Protein AF-E3MZI6-F1 (afdb_monomer)

pLDDT: mean 81.46, std 16.31, range [32.62, 97.31]

Foldseek 3Di:
DDDDDDDDDDDDCQPPPCPVVVVLQVCLVVVDDALDKDKDWHLDPDWPVSSDVVNPDWAWDDDDRFKTWTDGNDQQKIKIKGWDDADPPHSTIMIMIGIHTNPDDPVCVCVSVVD

Mean predicted aligned error: 7.66 Å

Secondary structure (DSSP, 8-state):
-------------TT-TTHHHHHHHHHHHTTPPTT-EEEEEESS---HHHHHHHH-S--EEEEETTEEEEE-SSTTEEEEEEEEPPPTT-SSEEEEEEEEETT--GGGTHHHH--

Organism: Caenorhabditis remanei (NCBI:txid31234)

Structure (mmCIF, N/CA/C/O ba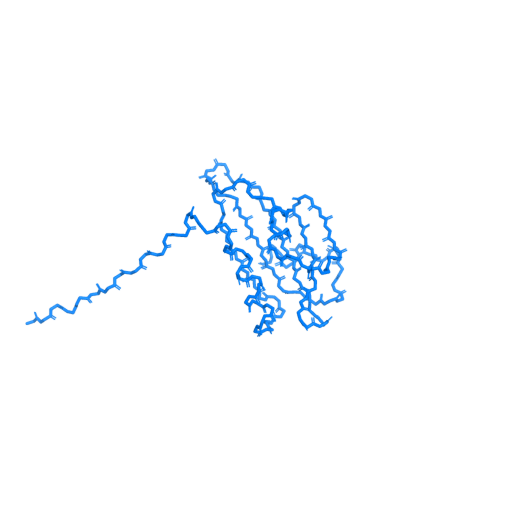ckbone):
data_AF-E3MZI6-F1
#
_entry.id   AF-E3MZI6-F1
#
loop_
_atom_site.group_PDB
_atom_site.id
_atom_site.type_symbol
_atom_site.label_atom_id
_atom_site.label_alt_id
_atom_site.label_comp_id
_atom_site.label_asym_id
_atom_site.label_entity_id
_atom_site.label_seq_id
_atom_site.pdbx_PDB_ins_code
_atom_site.Cartn_x
_atom_site.Cartn_y
_atom_site.Cartn_z
_atom_site.occupancy
_atom_site.B_iso_or_equiv
_atom_site.auth_seq_id
_atom_site.auth_comp_id
_atom_site.auth_asym_id
_atom_site.auth_atom_id
_atom_site.pdbx_PDB_model_num
ATOM 1 N N . MET A 1 1 ? 30.873 -41.913 10.198 1.00 44.50 1 MET A N 1
ATOM 2 C CA . MET A 1 1 ? 30.571 -40.475 10.328 1.00 44.50 1 MET A CA 1
ATOM 3 C C . MET A 1 1 ? 29.690 -40.103 9.146 1.00 44.50 1 MET A C 1
ATOM 5 O O . MET A 1 1 ? 30.196 -40.002 8.038 1.00 44.50 1 MET A O 1
ATOM 9 N N . GLN A 1 2 ? 28.371 -40.094 9.347 1.00 48.38 2 GLN A N 1
ATOM 10 C CA . GLN A 1 2 ? 27.401 -39.730 8.311 1.00 48.38 2 GLN A CA 1
ATOM 11 C C . GLN A 1 2 ? 27.362 -38.203 8.239 1.00 48.38 2 GLN A C 1
ATOM 13 O O . GLN A 1 2 ? 27.043 -37.558 9.231 1.00 48.38 2 GLN A O 1
ATOM 18 N N . LEU A 1 3 ? 27.753 -37.637 7.097 1.00 52.41 3 LEU A N 1
ATOM 19 C CA . LEU A 1 3 ? 27.486 -36.236 6.792 1.00 52.41 3 LEU A CA 1
ATOM 20 C C . LEU A 1 3 ? 25.978 -36.109 6.573 1.00 52.41 3 LEU A C 1
ATOM 22 O O . LEU A 1 3 ? 25.457 -36.617 5.579 1.00 52.41 3 LEU A O 1
ATOM 26 N N . GLU A 1 4 ? 25.276 -35.486 7.516 1.00 58.88 4 GLU A N 1
ATOM 27 C CA . GLU A 1 4 ? 23.916 -35.025 7.260 1.00 58.88 4 GLU A CA 1
ATOM 28 C C . GLU A 1 4 ? 23.975 -33.984 6.138 1.00 58.88 4 GLU A C 1
ATOM 30 O O . GLU A 1 4 ? 24.747 -33.026 6.201 1.00 58.88 4 GLU A O 1
ATOM 35 N N . SER A 1 5 ? 23.215 -34.207 5.064 1.00 59.50 5 SER A N 1
ATOM 36 C CA . SER A 1 5 ? 23.156 -33.254 3.962 1.00 59.50 5 SER A CA 1
ATOM 37 C C . SER A 1 5 ? 22.312 -32.058 4.388 1.00 59.50 5 SER A C 1
ATOM 39 O O . SER A 1 5 ? 21.092 -32.184 4.536 1.00 59.50 5 SER A O 1
ATOM 41 N N . THR A 1 6 ? 22.930 -30.894 4.535 1.00 54.72 6 THR A N 1
ATOM 42 C CA . THR A 1 6 ? 22.192 -29.632 4.583 1.00 54.72 6 THR A CA 1
ATOM 43 C C . THR A 1 6 ? 21.538 -29.412 3.221 1.00 54.72 6 THR A C 1
ATOM 45 O O . THR A 1 6 ? 22.198 -29.502 2.186 1.00 54.72 6 THR A O 1
ATOM 48 N N . LYS A 1 7 ? 20.222 -29.188 3.210 1.00 41.53 7 LYS A N 1
ATOM 49 C CA . LYS A 1 7 ? 19.489 -28.778 2.010 1.00 41.53 7 LYS A CA 1
ATOM 50 C C . LYS A 1 7 ? 19.339 -27.266 2.055 1.00 41.53 7 LYS A C 1
ATOM 52 O O . LYS A 1 7 ? 18.523 -26.774 2.831 1.00 41.53 7 LYS A O 1
ATOM 57 N N . ASP A 1 8 ? 20.113 -26.572 1.234 1.00 32.62 8 ASP A N 1
ATOM 58 C CA . ASP A 1 8 ? 19.931 -25.144 0.998 1.00 32.62 8 ASP A CA 1
ATOM 59 C C . ASP A 1 8 ? 18.864 -24.924 -0.075 1.00 32.62 8 ASP A C 1
ATOM 61 O O . ASP A 1 8 ? 18.826 -25.616 -1.096 1.00 32.62 8 ASP A O 1
ATOM 65 N N . TRP A 1 9 ? 17.971 -23.975 0.194 1.00 33.88 9 TRP A N 1
ATOM 66 C CA . TRP A 1 9 ? 16.903 -23.564 -0.708 1.00 33.88 9 TRP A CA 1
ATOM 67 C C . TRP A 1 9 ? 17.037 -22.068 -0.962 1.00 33.88 9 TRP A C 1
ATOM 69 O O . TRP A 1 9 ? 16.706 -21.259 -0.097 1.00 33.88 9 TRP A O 1
ATOM 79 N N . ASP A 1 10 ? 17.485 -21.713 -2.161 1.00 41.62 10 ASP A N 1
ATOM 80 C CA . ASP A 1 10 ? 17.559 -20.326 -2.605 1.00 41.62 10 ASP A CA 1
ATOM 81 C C . ASP A 1 10 ? 16.303 -19.967 -3.403 1.00 41.62 10 ASP A C 1
ATOM 83 O O . ASP A 1 10 ? 16.033 -20.519 -4.475 1.00 41.62 10 ASP A O 1
ATOM 87 N N . LEU A 1 11 ? 15.509 -19.037 -2.874 1.00 43.66 11 LEU A N 1
ATOM 88 C CA . LEU A 1 11 ? 14.309 -18.538 -3.537 1.00 43.66 11 LEU A CA 1
ATOM 89 C C . LEU A 1 11 ? 14.658 -17.308 -4.385 1.00 43.66 11 LEU A C 1
ATOM 91 O O . LEU A 1 11 ? 14.763 -16.193 -3.879 1.00 43.66 11 LEU A O 1
ATOM 95 N N . TYR A 1 12 ? 14.806 -17.512 -5.693 1.00 48.34 12 TYR A N 1
ATOM 96 C CA . TYR A 1 12 ? 15.013 -16.438 -6.665 1.00 48.34 12 TYR A CA 1
ATOM 97 C C . TYR A 1 12 ? 13.666 -15.906 -7.175 1.00 48.34 12 TYR A C 1
ATOM 99 O O . TYR A 1 12 ? 13.057 -16.480 -8.075 1.00 48.34 12 TYR A O 1
ATOM 107 N N . LEU A 1 13 ? 13.201 -14.791 -6.605 1.00 56.06 13 LEU A N 1
ATOM 108 C CA . LEU A 1 13 ? 11.907 -14.154 -6.916 1.00 56.06 13 LEU A CA 1
ATOM 109 C C . LEU A 1 13 ? 11.959 -13.155 -8.085 1.00 56.06 13 LEU A C 1
ATOM 111 O O . LEU A 1 13 ? 11.041 -12.358 -8.259 1.00 56.06 13 LEU A O 1
ATOM 115 N N . ASP A 1 14 ? 13.002 -13.215 -8.916 1.00 52.44 14 ASP A N 1
ATOM 116 C CA . ASP A 1 14 ? 13.325 -12.228 -9.963 1.00 52.44 14 ASP A CA 1
ATOM 117 C C . ASP A 1 14 ? 12.245 -12.078 -11.066 1.00 52.44 14 ASP A C 1
ATOM 119 O O . ASP A 1 14 ? 12.385 -11.277 -11.990 1.00 52.44 14 ASP A O 1
ATOM 123 N N . ARG A 1 15 ? 11.158 -12.865 -11.003 1.00 56.34 15 ARG A N 1
ATOM 124 C CA . ARG A 1 15 ? 10.024 -12.850 -11.943 1.00 56.34 15 ARG A CA 1
ATOM 125 C C . ARG A 1 15 ? 8.666 -13.093 -11.274 1.00 56.34 15 ARG A C 1
ATOM 127 O O . ARG A 1 15 ? 7.807 -13.740 -11.867 1.00 56.34 15 ARG A O 1
ATOM 134 N N . CYS A 1 16 ? 8.464 -12.592 -10.060 1.00 66.44 16 CYS A N 1
ATOM 135 C CA . CYS A 1 16 ? 7.147 -12.584 -9.417 1.00 66.44 16 CYS A CA 1
ATOM 136 C C . CYS A 1 16 ? 6.548 -11.169 -9.471 1.00 66.44 16 CYS A C 1
ATOM 138 O O . CYS A 1 16 ? 6.644 -10.437 -8.484 1.00 66.44 16 CYS A O 1
ATOM 140 N N . PRO A 1 17 ? 5.941 -10.750 -10.603 1.00 63.84 17 PRO A N 1
ATOM 141 C CA . PRO A 1 17 ? 5.298 -9.432 -10.712 1.00 63.84 17 PRO A CA 1
ATOM 142 C C . PRO A 1 17 ? 4.129 -9.270 -9.724 1.00 63.84 17 PRO A C 1
ATOM 144 O O . PRO A 1 17 ? 3.658 -8.173 -9.437 1.00 63.84 17 PRO A O 1
ATOM 147 N N . ASP A 1 18 ? 3.635 -10.377 -9.177 1.00 74.44 18 ASP A N 1
ATOM 148 C CA . ASP A 1 18 ? 2.573 -10.431 -8.187 1.00 74.44 18 ASP A CA 1
ATOM 149 C C . ASP A 1 18 ? 3.082 -10.471 -6.740 1.00 74.44 18 ASP A C 1
ATOM 151 O O . ASP A 1 18 ? 2.257 -10.505 -5.832 1.00 74.44 18 ASP A O 1
ATOM 155 N N . LEU A 1 19 ? 4.397 -10.434 -6.483 1.00 78.44 19 LEU A N 1
ATOM 156 C CA . LEU A 1 19 ? 4.938 -10.616 -5.132 1.00 78.44 19 LEU A CA 1
ATOM 157 C C . LEU A 1 19 ? 4.355 -9.601 -4.139 1.00 78.44 19 LEU A C 1
ATOM 159 O O . LEU A 1 19 ? 3.834 -9.980 -3.089 1.00 78.44 19 LEU A O 1
ATOM 163 N N . GLY A 1 20 ? 4.382 -8.313 -4.497 1.00 83.31 20 GLY A N 1
ATOM 164 C CA . GLY A 1 20 ? 3.796 -7.252 -3.677 1.00 83.31 20 GLY A CA 1
ATOM 165 C C . GLY A 1 20 ? 2.294 -7.449 -3.452 1.00 83.31 20 GLY A C 1
ATOM 166 O O . GLY A 1 20 ? 1.816 -7.320 -2.329 1.00 83.31 20 GLY A O 1
ATOM 167 N N . VAL A 1 21 ? 1.560 -7.828 -4.502 1.00 89.12 21 VAL A N 1
ATOM 168 C CA . VAL A 1 21 ? 0.103 -8.064 -4.473 1.00 89.12 21 VAL A CA 1
ATOM 169 C C . VAL A 1 21 ? -0.243 -9.249 -3.570 1.00 89.12 21 VAL A C 1
ATOM 171 O O . VAL A 1 21 ? -1.137 -9.157 -2.729 1.00 89.12 21 VAL A O 1
ATOM 174 N N . GLY A 1 22 ? 0.481 -10.360 -3.706 1.00 89.56 22 GLY A N 1
ATOM 175 C CA . GLY A 1 22 ? 0.291 -11.566 -2.907 1.00 89.56 22 GLY A CA 1
ATOM 176 C C . GLY A 1 22 ? 0.528 -11.304 -1.424 1.00 89.56 22 GLY A C 1
ATOM 177 O O . GLY A 1 22 ? -0.279 -11.711 -0.587 1.00 89.56 22 GLY A O 1
ATOM 178 N N . PHE A 1 23 ? 1.580 -10.554 -1.089 1.00 88.12 23 PHE A N 1
ATOM 179 C CA . PHE A 1 23 ? 1.818 -10.152 0.292 1.00 88.12 23 PHE A CA 1
ATOM 180 C C . PHE A 1 23 ? 0.783 -9.161 0.819 1.00 88.12 23 PHE A C 1
ATOM 182 O O . PHE A 1 23 ? 0.349 -9.324 1.956 1.00 88.12 23 PHE A O 1
ATOM 189 N N . ALA A 1 24 ? 0.364 -8.175 0.023 1.00 90.94 24 ALA A N 1
ATOM 190 C CA . ALA A 1 24 ? -0.673 -7.228 0.425 1.00 90.94 24 ALA A CA 1
ATOM 191 C C . ALA A 1 24 ? -1.969 -7.968 0.775 1.00 90.94 24 ALA A C 1
ATOM 193 O O . ALA A 1 24 ? -2.504 -7.790 1.869 1.00 90.94 24 ALA A O 1
ATOM 194 N N . ARG A 1 25 ? -2.414 -8.882 -0.099 1.00 93.31 25 ARG A N 1
ATOM 195 C CA . ARG A 1 25 ? -3.557 -9.771 0.162 1.00 93.31 25 ARG A CA 1
ATOM 196 C C . ARG A 1 25 ? -3.355 -10.569 1.439 1.00 93.31 25 ARG A C 1
ATOM 198 O O . ARG A 1 25 ? -4.198 -10.522 2.325 1.00 93.31 25 ARG A O 1
ATOM 205 N N . LYS A 1 26 ? -2.195 -11.209 1.596 1.00 91.88 26 LYS A N 1
ATOM 206 C CA . LYS A 1 26 ? -1.918 -12.014 2.786 1.00 91.88 26 LYS A CA 1
ATOM 207 C C . LYS A 1 26 ? -1.942 -11.195 4.077 1.00 91.88 26 LYS A C 1
ATOM 209 O O . LYS A 1 26 ? -2.447 -11.687 5.079 1.00 91.88 26 LYS A O 1
ATOM 214 N N . PHE A 1 27 ? -1.409 -9.974 4.062 1.00 91.81 27 PHE A N 1
ATOM 215 C CA . PHE A 1 27 ? -1.427 -9.055 5.203 1.00 91.81 27 PHE A CA 1
ATOM 216 C C . PHE A 1 27 ? -2.857 -8.665 5.587 1.00 91.81 27 PHE A C 1
ATOM 218 O O . PHE A 1 27 ? -3.170 -8.625 6.776 1.00 91.81 27 PHE A O 1
ATOM 225 N N . MET A 1 28 ? -3.717 -8.420 4.594 1.00 91.88 28 MET A N 1
ATOM 226 C CA . MET A 1 28 ? -5.140 -8.141 4.808 1.00 91.88 28 MET A CA 1
ATOM 227 C C . MET A 1 28 ? -5.910 -9.373 5.301 1.00 91.88 28 MET A C 1
ATOM 229 O O . MET A 1 28 ? -6.789 -9.236 6.147 1.00 91.88 28 MET A O 1
ATOM 233 N N . ASP A 1 29 ? -5.572 -10.570 4.818 1.00 94.31 29 ASP A N 1
ATOM 234 C CA . ASP A 1 29 ? -6.235 -11.822 5.205 1.00 94.31 29 ASP A CA 1
ATOM 235 C C . ASP A 1 29 ? -5.957 -12.216 6.659 1.00 94.31 29 ASP A C 1
ATOM 237 O O . ASP A 1 29 ? -6.828 -12.768 7.328 1.00 94.31 29 ASP A O 1
ATOM 241 N N . ILE A 1 30 ? -4.736 -11.976 7.148 1.00 92.62 30 ILE A N 1
ATOM 242 C CA . ILE A 1 30 ? -4.328 -12.357 8.512 1.00 92.62 30 ILE A CA 1
ATOM 243 C C . ILE A 1 30 ? -4.428 -11.206 9.520 1.00 92.62 30 ILE A C 1
ATOM 245 O O . ILE A 1 30 ? -3.996 -11.375 10.657 1.00 92.62 30 ILE A O 1
ATOM 249 N N . ASP A 1 31 ? -4.961 -10.055 9.101 1.00 92.88 31 ASP A N 1
ATOM 250 C CA . ASP A 1 31 ? -5.149 -8.856 9.924 1.00 92.88 31 ASP A CA 1
ATOM 251 C C . ASP A 1 31 ? -3.896 -8.467 10.738 1.00 92.88 31 ASP A C 1
ATOM 253 O O . ASP A 1 31 ? -3.928 -8.337 11.965 1.00 92.88 31 ASP A O 1
ATOM 257 N N . VAL A 1 32 ? -2.754 -8.299 10.059 1.00 89.38 32 VAL A N 1
ATOM 258 C CA . VAL A 1 32 ? -1.476 -8.011 10.738 1.00 89.38 32 VAL A CA 1
ATOM 259 C C . VAL A 1 32 ? -1.534 -6.744 11.606 1.00 89.38 32 VAL A C 1
ATOM 261 O O . VAL A 1 32 ? -2.377 -5.857 11.440 1.00 89.38 32 VAL A O 1
ATOM 264 N N . ASN A 1 33 ? -0.612 -6.649 12.563 1.00 93.56 33 ASN A N 1
ATOM 265 C CA . ASN A 1 33 ? -0.561 -5.532 13.499 1.00 93.56 33 ASN A CA 1
ATOM 266 C C . ASN A 1 33 ? -0.159 -4.217 12.814 1.00 93.56 33 ASN A C 1
ATOM 268 O O . ASN A 1 33 ? 0.596 -4.190 11.842 1.00 93.56 33 ASN A O 1
ATOM 272 N N . ILE A 1 34 ? -0.611 -3.098 13.382 1.00 90.81 34 ILE A N 1
ATOM 273 C CA . ILE A 1 34 ? -0.116 -1.769 13.009 1.00 90.81 34 ILE A CA 1
ATOM 274 C C . ILE A 1 34 ? 1.409 -1.734 13.211 1.00 90.81 34 ILE A C 1
ATOM 276 O O . ILE A 1 34 ? 1.925 -2.294 14.179 1.00 90.81 34 ILE A O 1
ATOM 280 N N . ARG A 1 35 ? 2.122 -1.071 12.293 1.00 87.81 35 ARG A N 1
ATOM 281 C CA . ARG A 1 35 ? 3.590 -1.060 12.122 1.00 87.81 35 ARG A CA 1
ATOM 282 C C . ARG A 1 35 ? 4.206 -2.335 11.548 1.00 87.81 35 ARG A C 1
ATOM 284 O O . ARG A 1 35 ? 5.410 -2.335 11.302 1.00 87.81 35 ARG A O 1
ATOM 291 N N . SER A 1 36 ? 3.439 -3.391 11.271 1.00 87.12 36 SER A N 1
ATOM 292 C CA . SER A 1 36 ? 3.952 -4.485 10.443 1.00 87.12 36 SER A CA 1
ATOM 293 C C . SER A 1 36 ? 4.292 -3.951 9.054 1.00 87.12 36 SER A C 1
ATOM 295 O O . SER A 1 36 ? 3.467 -3.290 8.418 1.00 87.12 36 SER A O 1
ATOM 297 N N . SER A 1 37 ? 5.511 -4.226 8.596 1.00 88.94 37 SER A N 1
ATOM 298 C CA . SER A 1 37 ? 6.013 -3.753 7.313 1.00 88.94 37 SER A CA 1
ATOM 299 C C . SER A 1 37 ? 6.585 -4.888 6.475 1.00 88.94 37 SER A C 1
ATOM 301 O O . SER A 1 37 ? 7.057 -5.904 6.987 1.00 88.94 37 SER A O 1
ATOM 303 N N . LEU A 1 38 ? 6.529 -4.702 5.162 1.00 85.62 38 LEU A N 1
ATOM 304 C CA . LEU A 1 38 ? 7.202 -5.537 4.187 1.00 85.62 38 LEU A CA 1
ATOM 305 C C . LEU A 1 38 ? 8.051 -4.655 3.288 1.00 85.62 38 LEU A C 1
ATOM 307 O O . LEU A 1 38 ? 7.594 -3.631 2.786 1.00 85.62 38 LEU A O 1
ATOM 311 N N . ASN A 1 39 ? 9.273 -5.100 3.043 1.00 85.19 39 ASN A N 1
ATOM 312 C CA . ASN A 1 39 ? 10.179 -4.488 2.095 1.00 85.19 39 ASN A CA 1
ATOM 313 C C . ASN A 1 39 ? 10.503 -5.500 0.999 1.00 85.19 39 ASN A C 1
ATOM 315 O O . ASN A 1 39 ? 10.963 -6.598 1.310 1.00 85.19 39 ASN A O 1
ATOM 319 N N . PHE A 1 40 ? 10.280 -5.134 -0.257 1.00 78.88 40 PHE A N 1
ATOM 320 C CA . PHE A 1 40 ? 10.574 -6.002 -1.391 1.00 78.88 40 PHE A CA 1
ATOM 321 C C . PHE A 1 40 ? 11.153 -5.211 -2.564 1.00 78.88 40 PHE A C 1
ATOM 323 O O . PHE A 1 40 ? 10.872 -4.023 -2.745 1.00 78.88 40 PHE A O 1
ATOM 330 N N . GLY A 1 41 ? 12.009 -5.877 -3.333 1.00 77.56 41 GLY A N 1
ATOM 331 C CA . GLY A 1 41 ? 12.562 -5.364 -4.578 1.00 77.56 41 GLY A CA 1
ATOM 332 C C . GLY A 1 41 ? 11.760 -5.864 -5.777 1.00 77.56 41 GLY A C 1
ATOM 333 O O . GLY A 1 41 ? 11.238 -6.977 -5.755 1.00 77.56 41 GLY A O 1
ATOM 334 N N . SER A 1 42 ? 11.674 -5.051 -6.826 1.00 74.12 42 SER A N 1
ATOM 335 C CA . SER A 1 42 ? 11.243 -5.479 -8.159 1.00 74.12 42 SER A CA 1
ATOM 336 C C . SER A 1 42 ? 12.269 -4.994 -9.179 1.00 74.12 42 SER A C 1
ATOM 338 O O . SER A 1 42 ? 12.601 -3.807 -9.226 1.00 74.12 42 SER A O 1
ATOM 340 N N . VAL A 1 43 ? 12.793 -5.911 -9.994 1.00 70.81 43 VAL A N 1
ATOM 341 C CA . VAL A 1 43 ? 13.674 -5.596 -11.138 1.00 70.81 43 VAL A CA 1
ATOM 342 C C . VAL A 1 43 ? 12.901 -5.054 -12.343 1.00 70.81 43 VAL A C 1
ATOM 344 O O . VAL A 1 43 ? 13.499 -4.618 -13.326 1.00 70.81 43 VAL A O 1
ATOM 347 N N . SER A 1 44 ? 11.570 -5.097 -12.289 1.00 70.19 44 SER A N 1
ATOM 348 C CA . SER A 1 44 ? 10.700 -4.591 -13.342 1.00 70.19 44 SER A CA 1
ATOM 349 C C . SER A 1 44 ? 10.424 -3.093 -13.164 1.00 70.19 44 SER A C 1
ATOM 351 O O . SER A 1 44 ? 10.532 -2.551 -12.065 1.00 70.19 44 SER A O 1
ATOM 353 N N . ASN A 1 45 ? 10.020 -2.414 -14.241 1.00 74.94 45 ASN A N 1
ATOM 354 C CA . ASN A 1 45 ? 9.631 -0.997 -14.207 1.00 74.94 45 ASN A CA 1
ATOM 355 C C . ASN A 1 45 ? 8.244 -0.762 -13.569 1.00 74.94 45 ASN A C 1
ATOM 357 O O . ASN A 1 45 ? 7.608 0.250 -13.855 1.00 74.94 45 ASN A O 1
ATOM 361 N N . GLU A 1 46 ? 7.779 -1.677 -12.716 1.00 79.62 46 GLU A N 1
ATOM 362 C CA . GLU A 1 46 ? 6.468 -1.623 -12.075 1.00 79.62 46 GLU A CA 1
ATOM 363 C C . GLU A 1 46 ? 6.219 -0.303 -11.357 1.00 79.62 46 GLU A C 1
ATOM 365 O O . GLU A 1 46 ? 7.069 0.252 -10.649 1.00 79.62 46 GLU A O 1
ATOM 370 N N . THR A 1 47 ? 5.020 0.208 -11.555 1.00 86.06 47 THR A N 1
ATOM 371 C CA . THR A 1 47 ? 4.494 1.428 -10.964 1.00 86.06 47 THR A CA 1
ATOM 372 C C . THR A 1 47 ? 3.521 1.096 -9.835 1.00 86.06 47 THR A C 1
ATOM 374 O O . THR A 1 47 ? 3.116 -0.050 -9.639 1.00 86.06 47 THR A O 1
ATOM 377 N N . ILE A 1 48 ? 3.144 2.118 -9.068 1.00 89.62 48 ILE A N 1
ATOM 378 C CA . ILE A 1 48 ? 2.034 2.010 -8.115 1.00 89.62 48 ILE A CA 1
ATOM 379 C C . ILE A 1 48 ? 0.735 1.610 -8.841 1.00 89.62 48 ILE A C 1
ATOM 381 O O . ILE A 1 48 ? -0.071 0.860 -8.296 1.00 89.62 48 ILE A O 1
ATOM 385 N N . ASP A 1 49 ? 0.562 2.059 -10.083 1.00 90.19 49 ASP A N 1
ATOM 386 C CA . ASP A 1 49 ? -0.636 1.814 -10.884 1.00 90.19 49 ASP A CA 1
ATOM 387 C C . ASP A 1 49 ? -0.748 0.351 -11.310 1.00 90.19 49 ASP A C 1
ATOM 389 O O . ASP A 1 49 ? -1.814 -0.241 -11.154 1.00 90.19 49 ASP A O 1
ATOM 393 N N . ASP A 1 50 ? 0.365 -0.258 -11.731 1.00 88.88 50 ASP A N 1
ATOM 394 C CA . ASP A 1 50 ? 0.423 -1.690 -12.057 1.00 88.88 50 ASP A CA 1
ATOM 395 C C . ASP A 1 50 ? 0.026 -2.554 -10.850 1.00 88.88 50 ASP A C 1
ATOM 397 O O . ASP A 1 50 ? -0.647 -3.579 -10.980 1.00 88.88 50 ASP A O 1
ATOM 401 N N . PHE A 1 51 ? 0.438 -2.140 -9.648 1.00 89.44 51 PHE A N 1
ATOM 402 C CA . PHE A 1 51 ? 0.045 -2.810 -8.414 1.00 89.44 51 PHE A CA 1
ATOM 403 C C . PHE A 1 51 ? -1.457 -2.666 -8.149 1.00 89.44 51 PHE A C 1
ATOM 405 O O . PHE A 1 51 ? -2.115 -3.664 -7.857 1.00 89.44 51 PHE A O 1
ATOM 412 N N . ILE A 1 52 ? -2.003 -1.450 -8.262 1.00 91.19 52 ILE A N 1
ATOM 413 C CA . ILE A 1 52 ? -3.432 -1.182 -8.043 1.00 91.19 52 ILE A CA 1
ATOM 414 C C . ILE A 1 52 ? -4.285 -2.003 -9.015 1.00 91.19 52 ILE A C 1
ATOM 416 O O . ILE A 1 52 ? -5.232 -2.660 -8.587 1.00 91.19 52 ILE A O 1
ATOM 420 N N . GLU A 1 53 ? -3.926 -2.017 -10.300 1.00 92.31 53 GLU A N 1
ATOM 421 C CA . GLU A 1 53 ? -4.644 -2.771 -11.331 1.00 92.31 53 GLU A CA 1
ATOM 422 C C . GLU A 1 53 ? -4.720 -4.265 -10.986 1.00 92.31 53 GLU A C 1
ATOM 424 O O . GLU A 1 53 ? -5.781 -4.881 -11.075 1.00 92.31 53 GLU A O 1
ATOM 429 N N . ARG A 1 54 ? -3.614 -4.853 -10.517 1.00 91.25 54 ARG A N 1
ATOM 430 C CA . ARG A 1 54 ? -3.560 -6.276 -10.138 1.00 91.25 54 ARG A CA 1
ATOM 431 C C . ARG A 1 54 ? -4.255 -6.588 -8.821 1.00 91.25 54 ARG A C 1
ATOM 433 O O . ARG A 1 54 ? -4.705 -7.722 -8.622 1.00 91.25 54 ARG A O 1
ATOM 440 N N . MET A 1 55 ? -4.301 -5.625 -7.906 1.00 91.12 55 MET A N 1
ATOM 441 C CA . MET A 1 55 ? -5.053 -5.761 -6.665 1.00 91.12 55 MET A CA 1
ATOM 442 C C . MET A 1 55 ? -6.553 -5.882 -6.946 1.00 91.12 55 MET A C 1
ATOM 444 O O . MET A 1 55 ? -7.196 -6.731 -6.323 1.00 91.12 55 MET A O 1
ATOM 448 N N . GLY A 1 56 ? -7.062 -5.132 -7.928 1.00 89.44 56 GLY A N 1
ATOM 449 C CA . GLY A 1 56 ? -8.469 -5.119 -8.323 1.00 89.44 56 GLY A CA 1
ATOM 450 C C . GLY A 1 56 ? -9.265 -4.076 -7.541 1.00 89.44 56 GLY A C 1
ATOM 451 O O . GLY A 1 56 ? -8.813 -2.943 -7.384 1.00 89.44 56 GLY A O 1
ATOM 452 N N . ASP A 1 57 ? -10.445 -4.457 -7.048 1.00 87.19 57 ASP A N 1
ATOM 453 C CA . ASP A 1 57 ? -11.350 -3.573 -6.303 1.00 87.19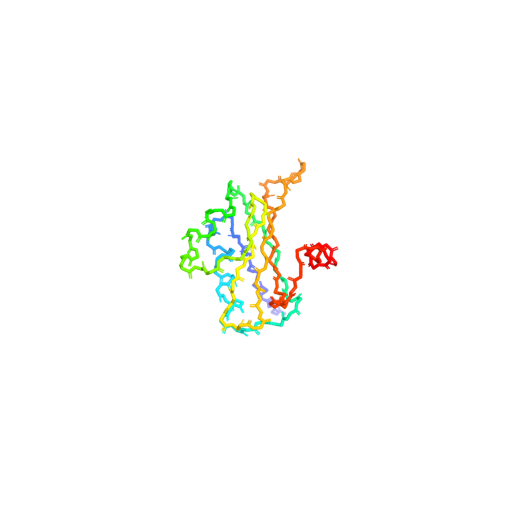 57 ASP A CA 1
ATOM 454 C C . ASP A 1 57 ? -10.782 -3.212 -4.918 1.00 87.19 57 ASP A C 1
ATOM 456 O O . ASP A 1 57 ? -11.124 -3.806 -3.898 1.00 87.19 57 ASP A O 1
ATOM 460 N N . LEU A 1 58 ? -9.889 -2.223 -4.889 1.00 90.62 58 LEU A N 1
ATOM 461 C CA . LEU A 1 58 ? -9.395 -1.575 -3.678 1.00 90.62 58 LEU A CA 1
ATOM 462 C C . LEU A 1 58 ? -10.032 -0.202 -3.511 1.00 90.62 58 LEU A C 1
ATOM 464 O O . LEU A 1 58 ? -9.976 0.641 -4.410 1.00 90.62 58 LEU A O 1
ATOM 468 N N . LYS A 1 59 ? -10.515 0.093 -2.305 1.00 94.81 59 LYS A N 1
ATOM 469 C CA . LYS A 1 59 ? -10.802 1.473 -1.929 1.00 94.81 59 LYS A CA 1
ATOM 470 C C . LYS A 1 59 ? -9.506 2.205 -1.604 1.00 94.81 59 LYS A C 1
ATOM 472 O O . LYS A 1 59 ? -8.828 1.917 -0.615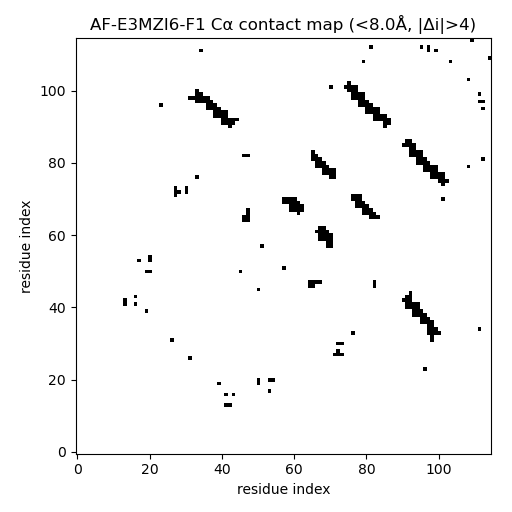 1.00 94.81 59 LYS A O 1
ATOM 477 N N . ILE A 1 60 ? -9.181 3.177 -2.445 1.00 96.00 60 ILE A N 1
ATOM 478 C CA . ILE A 1 60 ? -8.000 4.028 -2.312 1.00 96.00 60 ILE A CA 1
ATOM 479 C C . ILE A 1 60 ? -8.391 5.322 -1.598 1.00 96.00 60 ILE A C 1
ATOM 481 O O . ILE A 1 60 ? -9.380 5.957 -1.960 1.00 96.00 60 ILE A O 1
ATOM 485 N N . PHE A 1 61 ? -7.597 5.717 -0.603 1.00 93.75 61 PHE A N 1
ATOM 486 C CA . PHE A 1 61 ? -7.767 6.975 0.130 1.00 93.75 61 PHE A CA 1
ATOM 487 C C . PHE A 1 61 ? -6.796 8.051 -0.343 1.00 93.75 61 PHE A C 1
ATOM 489 O O . PHE A 1 61 ? -7.210 9.185 -0.540 1.00 93.75 61 PHE A O 1
ATOM 496 N N . ASP A 1 62 ? -5.536 7.677 -0.579 1.00 92.88 62 ASP A N 1
ATOM 497 C CA . ASP A 1 62 ? -4.510 8.581 -1.098 1.00 92.88 62 ASP A CA 1
ATOM 498 C C . ASP A 1 62 ? -3.719 7.902 -2.205 1.00 92.88 62 ASP A C 1
ATOM 500 O O . ASP A 1 62 ? -3.412 6.709 -2.125 1.00 92.88 62 ASP A O 1
ATOM 504 N N . ARG A 1 63 ? -3.343 8.674 -3.225 1.00 93.75 63 ARG A N 1
ATOM 505 C CA . ARG A 1 63 ? -2.507 8.198 -4.326 1.00 93.75 63 ARG A CA 1
ATOM 506 C C . ARG A 1 63 ? -1.641 9.317 -4.883 1.00 93.75 63 ARG A C 1
ATOM 508 O O . ARG A 1 63 ? -2.115 10.419 -5.137 1.00 93.75 63 ARG A O 1
ATOM 515 N N . THR A 1 64 ? -0.381 8.986 -5.114 1.00 91.75 64 THR A N 1
ATOM 516 C CA . THR A 1 64 ? 0.601 9.744 -5.887 1.00 91.75 64 THR A CA 1
ATOM 517 C C . THR A 1 64 ? 1.400 8.764 -6.747 1.00 91.75 64 THR A C 1
ATOM 519 O O . THR A 1 64 ? 1.277 7.548 -6.587 1.00 91.75 64 THR A O 1
ATOM 522 N N . ASP A 1 65 ? 2.280 9.272 -7.606 1.00 87.94 65 ASP A N 1
ATOM 523 C CA . ASP A 1 65 ? 3.147 8.433 -8.448 1.00 87.94 65 ASP A CA 1
ATOM 524 C C . ASP A 1 65 ? 4.073 7.504 -7.639 1.00 87.94 65 ASP A C 1
ATOM 526 O O . ASP A 1 65 ? 4.553 6.485 -8.141 1.00 87.94 65 ASP A O 1
ATOM 530 N N . ALA A 1 66 ? 4.338 7.852 -6.376 1.00 89.81 66 ALA A N 1
ATOM 531 C CA . ALA A 1 66 ? 5.260 7.132 -5.506 1.00 89.81 66 ALA A CA 1
ATOM 532 C C . ALA A 1 66 ? 4.587 6.481 -4.291 1.00 89.81 66 ALA A C 1
ATOM 534 O O . ALA A 1 66 ? 5.265 5.762 -3.557 1.00 89.81 66 ALA A O 1
ATOM 535 N N . LEU A 1 67 ? 3.298 6.723 -4.038 1.00 93.94 67 LEU A N 1
ATOM 536 C CA . LEU A 1 67 ? 2.626 6.255 -2.827 1.00 93.94 67 LEU A CA 1
ATOM 537 C C . LEU A 1 67 ? 1.152 5.945 -3.076 1.00 93.94 67 LEU A C 1
ATOM 539 O O . LEU A 1 67 ? 0.458 6.704 -3.742 1.00 93.94 67 LEU A O 1
ATOM 543 N N . VAL A 1 68 ? 0.648 4.876 -2.465 1.00 95.50 68 VAL A N 1
ATOM 544 C CA . VAL A 1 68 ? -0.791 4.606 -2.367 1.00 95.50 68 VAL A CA 1
ATOM 545 C C . VAL A 1 68 ? -1.163 4.219 -0.942 1.00 95.50 68 VAL A C 1
ATOM 547 O O . VAL A 1 68 ? -0.444 3.459 -0.292 1.00 95.50 68 VAL A O 1
ATOM 550 N N . ARG A 1 69 ? -2.299 4.731 -0.467 1.00 96.69 69 ARG A N 1
ATOM 551 C CA . ARG A 1 69 ? -2.980 4.294 0.751 1.00 96.69 69 ARG A CA 1
ATOM 552 C C . ARG A 1 69 ? -4.316 3.670 0.387 1.00 96.69 69 ARG A C 1
ATOM 554 O O . ARG A 1 69 ? -5.129 4.308 -0.280 1.00 96.69 69 ARG A O 1
ATOM 561 N N . PHE A 1 70 ? -4.567 2.466 0.875 1.00 96.62 70 PHE A N 1
ATOM 562 C CA . PHE A 1 70 ? -5.798 1.729 0.605 1.00 96.62 70 PHE A CA 1
ATOM 563 C C . PHE A 1 70 ? -6.323 1.024 1.856 1.00 96.62 70 PHE A C 1
ATOM 565 O O . PHE A 1 70 ? -5.597 0.846 2.840 1.00 96.62 70 PHE A O 1
ATOM 572 N N . GLU A 1 71 ? -7.612 0.691 1.836 1.00 95.56 71 GLU A N 1
ATOM 573 C CA . GLU A 1 71 ? -8.267 -0.017 2.936 1.00 95.56 71 GLU A CA 1
ATOM 574 C C . GLU A 1 71 ? -7.742 -1.446 3.101 1.00 95.56 71 GLU A C 1
ATOM 576 O O . GLU A 1 71 ? -7.223 -2.051 2.164 1.00 95.56 71 GLU A O 1
ATOM 581 N N . THR A 1 72 ? -7.900 -1.992 4.302 1.00 94.81 72 THR A N 1
ATOM 582 C CA . THR A 1 72 ? -7.776 -3.433 4.533 1.00 94.81 72 THR A CA 1
ATOM 583 C C . THR A 1 72 ? -9.149 -4.019 4.855 1.00 94.81 72 THR A C 1
ATOM 585 O O . THR A 1 72 ? -10.127 -3.288 4.999 1.00 94.81 72 THR A O 1
ATOM 588 N N . ASN A 1 73 ? -9.222 -5.338 5.042 1.00 94.00 73 ASN A N 1
ATOM 589 C CA . ASN A 1 73 ? -10.436 -5.994 5.539 1.00 94.00 73 ASN A CA 1
ATOM 590 C C . ASN A 1 73 ? -10.828 -5.533 6.960 1.00 94.00 73 ASN A C 1
ATOM 592 O O . ASN A 1 73 ? -11.965 -5.744 7.382 1.00 94.00 73 ASN A O 1
ATOM 596 N N . ASN A 1 74 ? -9.900 -4.920 7.704 1.00 95.06 74 ASN A N 1
ATOM 597 C CA . ASN A 1 74 ? -10.151 -4.315 9.004 1.00 95.06 74 ASN A CA 1
ATOM 598 C C . ASN A 1 74 ? -10.352 -2.793 8.839 1.00 95.06 74 ASN A C 1
ATOM 600 O O . ASN A 1 74 ? -9.413 -2.101 8.441 1.00 95.06 74 ASN A O 1
ATOM 604 N N . PRO A 1 75 ? 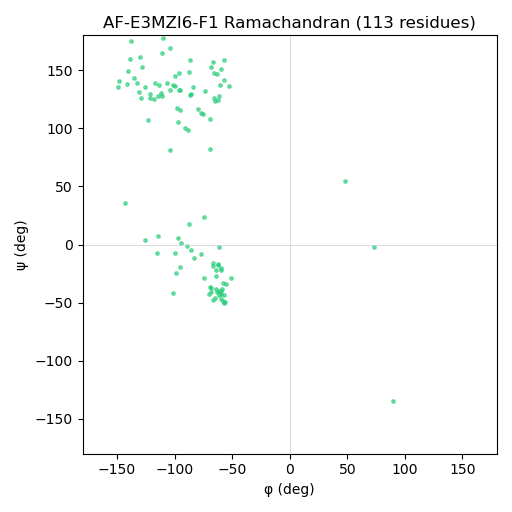-11.533 -2.239 9.177 1.00 95.25 75 PRO A N 1
ATOM 605 C CA . PRO A 1 75 ? -11.833 -0.821 8.970 1.00 95.25 75 PRO A CA 1
ATOM 606 C C . PRO A 1 75 ? -10.991 0.126 9.837 1.00 95.25 75 PRO A C 1
ATOM 608 O O . PRO A 1 75 ? -10.923 1.316 9.544 1.00 95.25 75 PRO A O 1
ATOM 611 N N . GLU A 1 76 ? -10.337 -0.375 10.888 1.00 96.81 76 GLU A N 1
ATOM 612 C CA . GLU A 1 76 ? -9.433 0.405 11.741 1.00 96.81 76 GLU A CA 1
ATOM 613 C C . GLU A 1 76 ? -8.001 0.457 11.192 1.00 96.81 76 GLU A C 1
ATOM 615 O O . GLU A 1 76 ? -7.145 1.144 11.754 1.00 96.81 76 GLU A O 1
ATOM 620 N N . LYS A 1 77 ? -7.712 -0.258 10.097 1.00 96.00 77 LYS A N 1
ATOM 621 C CA . LYS A 1 77 ? -6.367 -0.382 9.535 1.00 96.00 77 LYS A CA 1
ATOM 622 C C . LYS A 1 77 ? -6.357 -0.109 8.044 1.00 96.00 77 LYS A C 1
ATOM 624 O O . LYS A 1 77 ? -7.114 -0.694 7.271 1.00 96.00 77 LYS A O 1
ATOM 629 N N . HIS A 1 78 ? -5.430 0.737 7.622 1.00 97.31 78 HIS A N 1
ATOM 630 C CA . HIS A 1 78 ? -5.109 0.937 6.213 1.00 97.31 78 HIS A CA 1
ATOM 631 C C . HIS A 1 78 ? -3.712 0.382 5.926 1.00 97.31 78 HIS A C 1
ATOM 633 O O . HIS A 1 78 ? -2.910 0.148 6.835 1.00 97.31 78 HIS A O 1
ATOM 639 N N . MET A 1 79 ? -3.401 0.204 4.648 1.00 95.56 79 MET A N 1
ATOM 640 C CA . MET A 1 79 ? -2.049 -0.092 4.195 1.00 95.56 79 MET A CA 1
ATOM 641 C C . MET A 1 79 ? -1.521 1.073 3.369 1.00 95.56 79 MET A C 1
ATOM 643 O O . MET A 1 79 ? -2.238 1.630 2.538 1.00 95.56 79 MET A O 1
ATOM 647 N N . ILE A 1 80 ? -0.264 1.440 3.605 1.00 95.75 80 ILE A N 1
ATOM 648 C CA . ILE A 1 80 ? 0.469 2.399 2.782 1.00 95.75 80 ILE A CA 1
ATOM 649 C C . ILE A 1 80 ? 1.563 1.641 2.050 1.00 95.75 80 ILE A C 1
ATOM 651 O O . ILE A 1 80 ? 2.371 0.965 2.684 1.00 95.75 80 ILE A O 1
ATOM 655 N N . MET A 1 81 ? 1.618 1.791 0.731 1.00 93.38 81 MET A N 1
ATOM 656 C CA . MET A 1 81 ? 2.729 1.336 -0.094 1.00 93.38 81 MET A CA 1
ATOM 657 C C . MET A 1 81 ? 3.473 2.541 -0.662 1.00 93.38 81 MET A C 1
ATOM 659 O O . MET A 1 81 ? 2.850 3.416 -1.258 1.00 93.38 81 MET A O 1
ATOM 663 N N . LYS A 1 82 ? 4.801 2.570 -0.524 1.00 92.25 82 LYS A N 1
ATOM 664 C CA . LYS A 1 82 ? 5.680 3.579 -1.127 1.00 92.25 82 LYS A CA 1
ATOM 665 C C . LYS A 1 82 ? 6.704 2.922 -2.042 1.00 92.25 82 LYS A C 1
ATOM 667 O O . LYS A 1 82 ? 7.413 2.002 -1.629 1.00 92.25 82 LYS A O 1
ATOM 672 N N . LYS A 1 83 ? 6.803 3.429 -3.268 1.00 89.81 83 LYS A N 1
ATOM 673 C CA . LYS A 1 83 ? 7.876 3.129 -4.212 1.00 89.81 83 LYS A CA 1
ATOM 674 C C . LYS A 1 83 ? 9.039 4.079 -3.949 1.00 89.81 83 LYS A C 1
ATOM 676 O O . LYS A 1 83 ? 8.872 5.295 -3.898 1.00 89.81 83 LYS A O 1
ATOM 681 N N . PHE A 1 84 ? 10.227 3.517 -3.804 1.00 84.69 84 PHE A N 1
ATOM 682 C CA . PHE A 1 84 ? 11.471 4.256 -3.680 1.00 84.69 84 PHE A CA 1
ATOM 683 C C . PHE A 1 84 ? 12.199 4.282 -5.016 1.00 84.69 8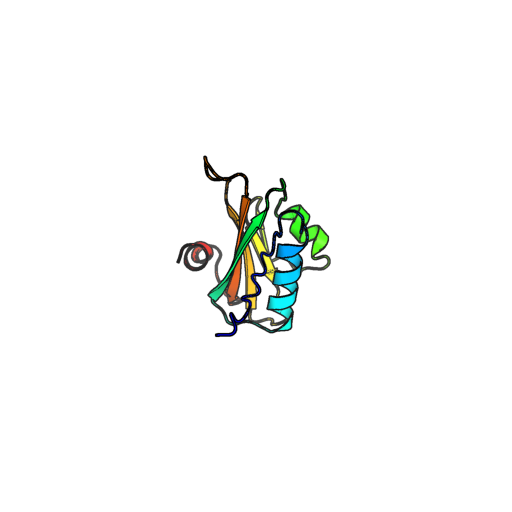4 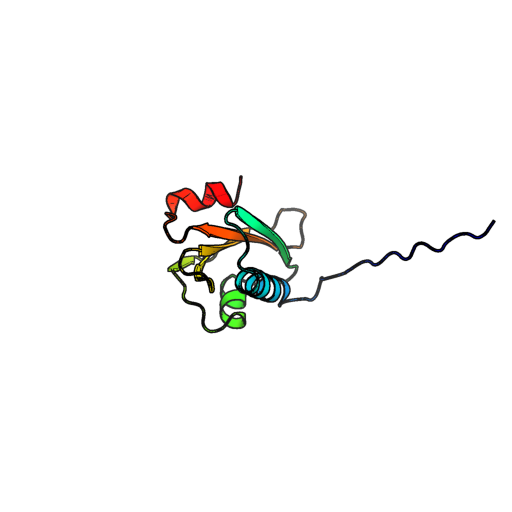PHE A C 1
ATOM 685 O O . PHE A 1 84 ? 12.189 3.312 -5.783 1.00 84.69 84 PHE A O 1
ATOM 692 N N . GLU A 1 85 ? 12.867 5.400 -5.275 1.00 76.31 85 GLU A N 1
ATOM 693 C CA . GLU A 1 85 ? 13.723 5.533 -6.441 1.00 76.31 85 GLU A CA 1
ATOM 694 C C . GLU A 1 85 ? 14.842 4.490 -6.436 1.00 76.31 85 GLU A C 1
ATOM 696 O O . GLU A 1 85 ? 15.322 4.022 -5.395 1.00 76.31 85 GLU A O 1
ATOM 701 N N . ARG A 1 86 ? 15.265 4.123 -7.646 1.00 70.06 86 ARG A N 1
ATOM 702 C CA . ARG A 1 86 ? 16.326 3.148 -7.847 1.00 70.06 86 ARG A CA 1
ATOM 703 C C . ARG A 1 86 ? 17.632 3.709 -7.283 1.00 70.06 86 ARG A C 1
ATOM 705 O O . ARG A 1 86 ? 18.089 4.771 -7.700 1.00 70.06 86 ARG A O 1
ATOM 712 N N . ARG A 1 87 ? 18.268 2.989 -6.356 1.00 67.00 87 ARG A N 1
ATOM 713 C CA . ARG A 1 87 ? 19.603 3.370 -5.864 1.00 67.00 87 ARG A CA 1
ATOM 714 C C . ARG A 1 87 ? 20.627 3.245 -6.994 1.00 67.00 87 ARG A C 1
ATOM 716 O O . ARG A 1 87 ? 20.516 2.346 -7.820 1.00 67.00 87 ARG A O 1
ATOM 723 N N . GLN A 1 88 ? 21.654 4.097 -6.989 1.00 53.56 88 GLN A N 1
ATOM 724 C CA . GLN A 1 88 ? 22.667 4.208 -8.055 1.00 53.56 88 GLN A CA 1
ATOM 725 C C . GLN A 1 88 ? 23.323 2.869 -8.461 1.00 53.56 88 GLN A C 1
ATOM 727 O O . GLN A 1 88 ? 23.694 2.702 -9.619 1.00 53.56 88 GLN A O 1
ATOM 732 N N . TYR A 1 89 ? 23.408 1.905 -7.535 1.00 56.81 89 TYR A N 1
ATOM 733 C CA . TYR A 1 89 ? 24.004 0.577 -7.745 1.00 56.81 89 TYR A CA 1
ATOM 734 C C . TYR A 1 89 ? 23.003 -0.588 -7.653 1.00 56.81 89 TYR A C 1
ATOM 736 O O . TYR A 1 89 ? 23.410 -1.746 -7.672 1.00 56.81 89 TYR A O 1
ATOM 744 N N . SER A 1 90 ? 21.703 -0.303 -7.542 1.00 64.56 90 SER A N 1
ATOM 745 C CA . SER A 1 90 ? 20.649 -1.321 -7.513 1.00 64.56 90 SER A CA 1
ATOM 746 C C . SER A 1 90 ? 19.975 -1.413 -8.876 1.00 64.56 90 SER A C 1
ATOM 748 O O . SER A 1 90 ? 19.662 -0.393 -9.489 1.00 64.56 90 SER A O 1
ATOM 750 N N . ARG A 1 91 ? 19.714 -2.635 -9.346 1.00 68.06 91 ARG A N 1
ATOM 751 C CA . ARG A 1 91 ? 18.825 -2.861 -10.497 1.00 68.06 91 ARG A CA 1
ATOM 752 C C . ARG A 1 91 ? 17.350 -2.891 -10.096 1.00 68.06 91 ARG A C 1
ATOM 754 O O . ARG A 1 91 ? 16.499 -2.800 -10.969 1.00 68.06 91 ARG A O 1
ATOM 761 N N . GLU A 1 92 ? 17.066 -2.952 -8.800 1.00 72.50 92 GLU A N 1
ATOM 762 C CA . GLU A 1 92 ? 15.722 -3.097 -8.250 1.00 72.50 92 GLU A CA 1
ATOM 763 C C . GLU A 1 92 ? 15.143 -1.760 -7.784 1.00 72.50 92 GLU A C 1
ATOM 765 O O . GLU A 1 92 ? 15.809 -0.975 -7.091 1.00 72.50 92 GLU A O 1
ATOM 770 N N . HIS A 1 93 ? 13.874 -1.542 -8.119 1.00 75.19 93 HIS A N 1
ATOM 771 C CA . HIS A 1 93 ? 13.001 -0.611 -7.419 1.00 75.19 93 HIS A CA 1
ATOM 772 C C . HIS A 1 93 ? 12.616 -1.210 -6.072 1.00 75.19 93 HIS A C 1
ATOM 774 O O . HIS A 1 93 ? 12.212 -2.368 -5.996 1.00 75.19 93 HIS A O 1
ATOM 780 N N . ARG A 1 94 ? 12.731 -0.417 -5.009 1.00 83.94 94 ARG A N 1
ATOM 781 C CA . ARG A 1 94 ? 12.357 -0.849 -3.664 1.00 83.94 94 ARG A CA 1
ATOM 782 C C . ARG A 1 94 ? 10.940 -0.389 -3.359 1.00 83.94 94 ARG A C 1
ATOM 784 O O . ARG A 1 94 ? 10.626 0.785 -3.534 1.00 83.94 94 ARG A O 1
ATOM 791 N N . PHE A 1 95 ? 10.125 -1.287 -2.835 1.00 86.56 95 PHE A N 1
ATOM 792 C CA . PHE A 1 95 ? 8.794 -0.993 -2.331 1.00 86.56 95 PHE A CA 1
ATOM 793 C C . PHE A 1 95 ? 8.752 -1.280 -0.837 1.00 86.56 95 PHE A C 1
ATOM 795 O O . PHE A 1 95 ? 9.304 -2.276 -0.366 1.00 86.56 95 PHE A O 1
ATOM 802 N N . VAL A 1 96 ? 8.094 -0.402 -0.088 1.00 88.62 96 VAL A N 1
ATOM 803 C CA . VAL A 1 96 ? 7.776 -0.640 1.320 1.00 88.62 96 VAL A CA 1
ATOM 804 C C . VAL A 1 96 ? 6.273 -0.575 1.481 1.00 88.62 96 VAL A C 1
ATOM 806 O O . VAL A 1 96 ? 5.660 0.417 1.097 1.00 88.62 96 VAL A O 1
ATOM 809 N N . MET A 1 97 ? 5.702 -1.624 2.0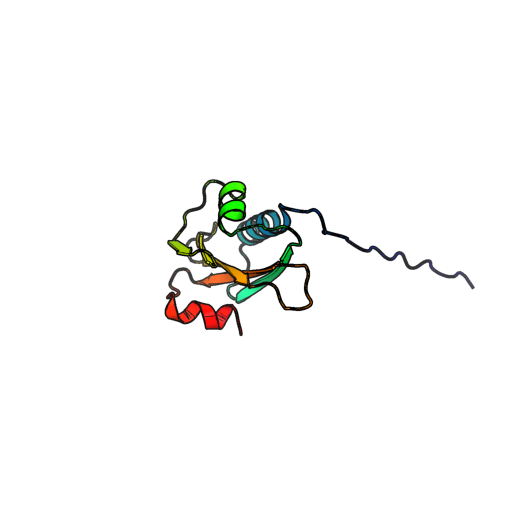59 1.00 91.44 97 MET A N 1
ATOM 810 C CA . MET A 1 97 ? 4.328 -1.648 2.543 1.00 91.44 97 MET A CA 1
ATOM 811 C C . MET A 1 97 ? 4.332 -1.600 4.062 1.00 91.44 97 MET A C 1
ATOM 813 O O . MET A 1 97 ? 5.149 -2.267 4.694 1.00 91.44 97 MET A O 1
ATOM 817 N N . VAL A 1 98 ? 3.420 -0.838 4.653 1.00 93.12 98 VAL A N 1
ATOM 818 C CA . VAL A 1 98 ? 3.254 -0.754 6.104 1.00 93.12 98 VAL A CA 1
ATOM 819 C C . VAL A 1 98 ? 1.780 -0.670 6.466 1.00 93.12 98 VAL A C 1
ATOM 821 O O . VAL A 1 98 ? 1.005 0.029 5.811 1.00 93.12 98 VAL A O 1
ATOM 824 N N . VAL A 1 99 ? 1.394 -1.392 7.515 1.00 94.00 99 VAL A N 1
ATOM 825 C CA . VAL A 1 99 ? 0.052 -1.304 8.092 1.00 94.00 99 VAL A CA 1
ATOM 826 C C . VAL A 1 99 ? 0.004 -0.170 9.101 1.00 94.00 99 VAL A C 1
ATOM 828 O O . VAL A 1 99 ? 0.844 -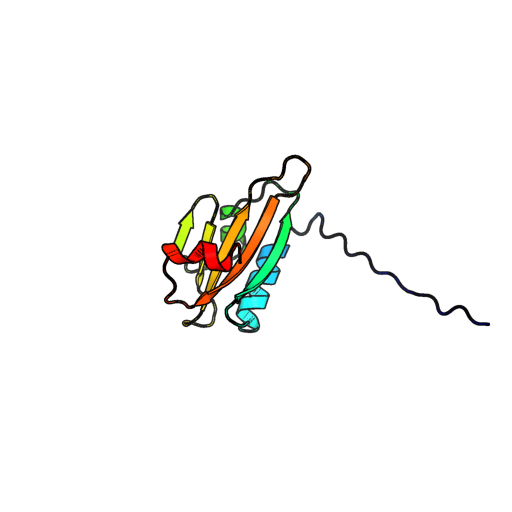0.067 9.998 1.00 94.00 99 VAL A O 1
ATOM 831 N N . VAL A 1 100 ? -0.991 0.689 8.945 1.00 94.69 100 VAL A N 1
ATOM 832 C CA . VAL A 1 100 ? -1.185 1.911 9.722 1.00 94.69 100 VAL A CA 1
ATOM 833 C C . VAL A 1 100 ? -2.610 1.969 10.247 1.00 94.69 100 VAL A C 1
ATOM 835 O O . VAL A 1 100 ? -3.500 1.293 9.733 1.00 94.69 100 VAL A O 1
ATOM 838 N N . SER A 1 101 ? -2.828 2.794 11.265 1.00 96.31 101 SER A N 1
ATOM 839 C CA . SER A 1 101 ? -4.179 3.089 11.732 1.00 96.31 101 SER A CA 1
ATOM 840 C C . SER A 1 101 ? -4.995 3.792 10.641 1.00 96.31 101 SER A C 1
ATOM 842 O O . SER A 1 101 ? -4.444 4.557 9.851 1.00 96.31 101 SER A O 1
ATOM 844 N N . ALA A 1 102 ? -6.301 3.552 10.572 1.00 96.38 102 ALA A N 1
ATOM 845 C CA . ALA A 1 102 ? -7.198 4.207 9.619 1.00 96.38 102 ALA A CA 1
ATOM 846 C C . ALA A 1 102 ? -7.365 5.719 9.873 1.00 96.38 102 ALA A C 1
ATOM 848 O O . ALA A 1 102 ? -7.738 6.457 8.964 1.00 96.38 102 ALA A O 1
ATOM 849 N N . ASP A 1 103 ? -7.039 6.203 11.069 1.00 96.00 103 ASP A N 1
ATOM 850 C CA . ASP A 1 103 ? -7.086 7.624 11.441 1.00 96.00 103 ASP A CA 1
ATOM 851 C C . ASP A 1 103 ? -5.781 8.388 11.156 1.00 96.00 103 ASP A C 1
ATOM 853 O O . ASP A 1 103 ? -5.715 9.594 11.382 1.00 96.00 103 ASP A O 1
ATOM 857 N N . ILE A 1 104 ? -4.747 7.713 10.639 1.00 94.06 104 ILE A N 1
ATOM 858 C CA . ILE A 1 104 ? -3.446 8.335 10.381 1.00 94.06 104 ILE A CA 1
ATOM 859 C C . ILE A 1 104 ? -3.555 9.488 9.373 1.00 94.06 104 ILE A C 1
ATOM 861 O O . ILE A 1 104 ? -4.198 9.371 8.321 1.00 94.06 104 ILE A O 1
ATOM 865 N N . GLU A 1 105 ? -2.860 10.586 9.665 1.00 93.38 105 GLU A N 1
ATOM 866 C CA . GLU A 1 105 ? -2.742 11.734 8.769 1.00 93.38 105 GLU A CA 1
ATOM 867 C C . GLU A 1 105 ? -1.572 11.578 7.788 1.00 93.38 105 GLU A C 1
ATOM 869 O O . GLU A 1 105 ? -0.522 11.030 8.128 1.00 93.38 105 GLU A O 1
ATOM 874 N N . ALA A 1 106 ? -1.709 12.141 6.582 1.00 90.94 106 ALA A N 1
ATOM 875 C CA . ALA A 1 106 ? -0.661 12.120 5.552 1.00 90.94 106 ALA A CA 1
ATOM 876 C C . ALA A 1 106 ? 0.686 12.686 6.032 1.00 90.94 106 ALA A C 1
ATOM 878 O O . ALA A 1 106 ? 1.746 12.177 5.668 1.00 90.94 106 ALA A O 1
ATOM 879 N N . SER A 1 107 ? 0.647 13.691 6.912 1.00 91.19 107 SER A N 1
ATOM 880 C CA . SER A 1 107 ? 1.821 14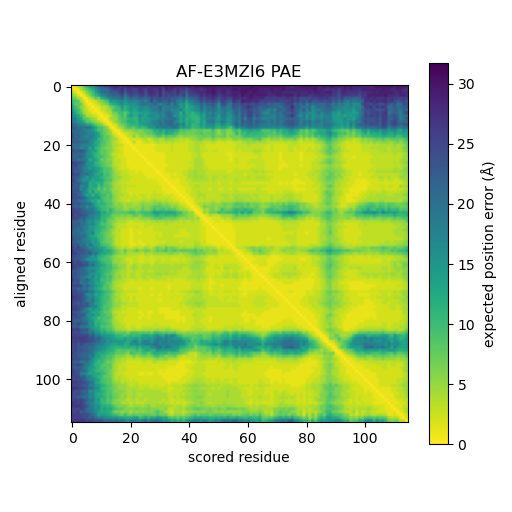.298 7.556 1.00 91.19 107 SER A CA 1
ATOM 881 C C . SER A 1 107 ? 2.644 13.304 8.389 1.00 91.19 107 SER A C 1
ATOM 883 O O . SER A 1 107 ? 3.819 13.545 8.658 1.00 91.19 107 SER A O 1
ATOM 885 N N . GLN A 1 108 ? 2.048 12.179 8.789 1.00 90.38 108 GLN A N 1
ATOM 886 C CA . GLN A 1 108 ? 2.654 11.179 9.662 1.00 90.38 108 GLN A CA 1
ATOM 887 C C . GLN A 1 108 ? 3.211 9.971 8.899 1.00 90.38 108 GLN A C 1
ATOM 889 O O . GLN A 1 108 ? 3.861 9.130 9.521 1.00 90.38 108 GLN A O 1
ATOM 894 N N . TYR A 1 109 ? 2.986 9.856 7.584 1.00 90.69 109 TYR A N 1
ATOM 895 C CA . TYR A 1 109 ? 3.334 8.652 6.810 1.00 90.69 109 TYR A CA 1
ATOM 896 C C . TYR A 1 109 ? 4.826 8.330 6.869 1.00 90.69 109 TYR A C 1
ATOM 898 O O . TYR A 1 109 ? 5.211 7.171 7.033 1.00 90.69 109 TYR A O 1
ATOM 906 N N . ASP A 1 110 ? 5.674 9.354 6.804 1.00 85.75 110 ASP A N 1
ATOM 907 C CA . ASP A 1 110 ? 7.122 9.168 6.803 1.00 85.75 110 ASP A CA 1
ATOM 908 C C . ASP A 1 110 ? 7.644 8.551 8.117 1.00 85.75 110 ASP A C 1
ATOM 910 O O . ASP A 1 110 ? 8.603 7.781 8.080 1.00 85.75 110 ASP A O 1
ATOM 914 N N . ASN A 1 111 ? 6.956 8.749 9.250 1.00 83.56 111 ASN A N 1
ATOM 915 C CA . ASN A 1 111 ? 7.318 8.122 10.532 1.00 83.56 111 ASN A CA 1
ATOM 916 C C . ASN A 1 111 ? 7.197 6.588 10.510 1.00 83.56 111 ASN A C 1
ATOM 918 O O . ASN A 1 111 ? 7.802 5.909 11.335 1.00 83.56 111 ASN A O 1
ATOM 922 N N . TYR A 1 112 ? 6.399 6.042 9.591 1.00 79.31 112 TYR A N 1
ATOM 923 C CA . TYR A 1 112 ? 6.190 4.601 9.432 1.00 79.31 112 TYR A CA 1
ATOM 924 C C . TYR A 1 112 ? 7.048 4.005 8.315 1.00 79.31 112 TYR A C 1
ATOM 926 O O . TYR A 1 112 ? 7.321 2.808 8.318 1.00 79.31 112 TYR A O 1
ATOM 934 N N . LEU A 1 113 ? 7.458 4.827 7.348 1.00 74.75 113 LEU A N 1
ATOM 935 C CA . LEU A 1 113 ? 8.180 4.387 6.151 1.00 74.75 113 LEU A CA 1
ATOM 936 C C . LEU A 1 113 ? 9.705 4.510 6.290 1.00 74.75 113 LEU A C 1
ATOM 938 O O . LEU A 1 113 ? 10.431 3.853 5.542 1.00 74.75 113 LEU A O 1
ATOM 942 N N . PHE A 1 114 ? 10.182 5.330 7.231 1.00 69.00 114 PHE A N 1
ATOM 943 C CA . PHE A 1 114 ? 11.606 5.585 7.491 1.00 69.00 114 PHE A CA 1
ATOM 944 C C . PHE A 1 114 ? 12.036 5.355 8.949 1.00 69.00 114 PHE A C 1
ATOM 946 O O . PHE A 1 114 ? 13.183 5.656 9.285 1.00 69.00 114 PHE A O 1
ATOM 953 N N . GLY A 1 115 ? 11.117 4.875 9.793 1.00 50.47 115 GLY A N 1
ATOM 954 C CA . GLY A 1 115 ? 11.363 4.558 11.203 1.00 50.47 115 GLY A CA 1
ATOM 955 C C . GLY A 1 115 ? 12.154 3.276 11.423 1.00 50.47 115 GLY A C 1
ATOM 956 O O . GLY A 1 115 ? 12.119 2.387 10.541 1.00 50.47 115 GLY A O 1
#

Solvent-accessible surface area (backbone atoms only — not comparable to full-atom values): 7093 Å² total; per-residue (Å²): 135,84,80,80,80,82,82,85,82,83,85,83,66,91,80,50,92,51,50,68,50,55,49,52,52,50,44,39,75,68,63,61,55,72,72,45,67,49,77,50,72,38,74,60,93,76,49,60,62,60,50,47,64,73,64,48,98,66,61,69,80,45,77,55,89,44,36,41,29,30,66,41,81,47,84,64,32,26,36,38,38,37,57,44,77,62,48,98,90,48,80,34,34,38,37,38,38,32,28,36,56,53,82,66,54,81,93,52,50,60,65,72,76,73,104

Sequence (115 aa):
MQLESTKDWDLYLDRCPDLGVGFARKFMDIDVNIRSSLNFGSVSNETIDDFIERMGDLKIFDRTDALVRFETNNPEKHMIMKKFERRQYSREHRFVMVVVSADIEASQYDNYLFG

Nearest PDB structures (foldseek):
  6wnc-assembly1_A  TM=5.022E-01  e=2.700E+00  Microseira wollei
  6wnd-assembly1_A  TM=3.963E-01  e=1.144E+00  Microseira wollei
  7szf-assembly1_B-2  TM=3.920E-01  e=1.868E+00  Microseira wollei
  7sze-assembly1_B-3  TM=3.095E-01  e=1.987E+00  Microseira wollei
  7szg-assembly1_A  TM=2.522E-01  e=3.245E+00  Microseira wollei

Radius of gyration: 16.43 Å; Cα contacts (8 Å, |Δi|>4): 162; chains: 1; bounding box: 42×55×28 Å